Protein AF-A0A2E0PAE5-F1 (afdb_monomer_lite)

Radius of gyration: 18.21 Å; chains: 1; bounding box: 38×26×50 Å

Structure (mmCIF, N/CA/C/O backbone):
data_AF-A0A2E0PAE5-F1
#
_entry.id   AF-A0A2E0PAE5-F1
#
loop_
_atom_site.group_PDB
_atom_site.id
_atom_site.type_symbol
_atom_site.label_atom_id
_atom_site.label_alt_id
_atom_site.label_comp_id
_atom_site.label_asym_id
_atom_site.label_entity_id
_atom_site.label_seq_id
_atom_site.pdbx_PDB_ins_code
_atom_site.Cartn_x
_atom_site.Cartn_y
_atom_site.Cartn_z
_atom_site.occupancy
_atom_site.B_iso_or_equiv
_atom_site.auth_seq_id
_atom_site.auth_comp_id
_atom_site.auth_asym_id
_atom_site.auth_atom_id
_atom_site.pdbx_PDB_model_num
ATOM 1 N N . MET A 1 1 ? 15.266 6.925 -27.582 1.00 58.88 1 MET A N 1
ATOM 2 C CA . MET A 1 1 ? 15.202 5.637 -26.846 1.00 58.88 1 MET A CA 1
ATOM 3 C C . MET A 1 1 ? 15.320 5.775 -25.321 1.00 58.88 1 MET A C 1
ATOM 5 O O . MET A 1 1 ? 14.473 5.238 -24.625 1.00 58.88 1 MET A O 1
ATOM 9 N N . LYS A 1 2 ? 16.298 6.521 -24.769 1.00 65.81 2 LYS A N 1
ATOM 10 C CA . LYS A 1 2 ? 16.470 6.693 -23.301 1.00 65.81 2 LYS A CA 1
ATOM 11 C C . LYS A 1 2 ? 15.292 7.377 -22.577 1.00 65.81 2 LYS A C 1
ATOM 13 O O . LYS A 1 2 ? 14.984 7.014 -21.448 1.00 65.81 2 LYS A O 1
ATOM 18 N N . ILE A 1 3 ? 14.638 8.353 -23.216 1.00 75.44 3 ILE A N 1
ATOM 19 C CA . ILE A 1 3 ? 13.507 9.102 -22.630 1.00 75.44 3 ILE A CA 1
ATOM 20 C C . ILE A 1 3 ? 12.253 8.223 -22.529 1.00 75.44 3 ILE A C 1
ATOM 22 O O . ILE A 1 3 ? 11.632 8.176 -21.475 1.00 75.44 3 ILE A O 1
ATOM 26 N N . GLU A 1 4 ? 11.943 7.467 -23.582 1.00 76.94 4 GLU A N 1
ATOM 27 C CA . GLU A 1 4 ? 10.803 6.538 -23.638 1.00 76.94 4 GLU A CA 1
ATOM 28 C C . GLU A 1 4 ? 10.875 5.462 -22.543 1.00 76.94 4 GLU A C 1
ATOM 30 O O . GLU A 1 4 ? 9.896 5.205 -21.846 1.00 76.94 4 GLU A O 1
ATOM 35 N N . GLN A 1 5 ? 12.059 4.880 -22.317 1.00 75.25 5 GLN A N 1
ATOM 36 C CA . GLN A 1 5 ? 12.243 3.900 -21.242 1.00 75.25 5 GLN A CA 1
ATOM 37 C C . GLN A 1 5 ? 12.105 4.519 -19.849 1.00 75.25 5 GLN A C 1
ATOM 39 O O . GLN A 1 5 ? 11.515 3.912 -18.955 1.00 75.25 5 GLN A O 1
ATOM 44 N N . LYS A 1 6 ? 12.607 5.745 -19.665 1.00 78.44 6 LYS A N 1
ATOM 45 C CA . LYS A 1 6 ? 12.453 6.482 -18.407 1.00 78.44 6 LYS A CA 1
ATOM 46 C C . LYS A 1 6 ? 10.984 6.836 -18.150 1.00 78.44 6 LYS A C 1
ATOM 48 O O . LYS A 1 6 ? 10.529 6.743 -17.016 1.00 78.44 6 LYS A O 1
ATOM 53 N N . LEU A 1 7 ? 10.235 7.171 -19.199 1.00 83.75 7 LEU A N 1
ATOM 54 C CA . LEU A 1 7 ? 8.800 7.437 -19.130 1.00 83.75 7 LEU A CA 1
ATOM 55 C C . LEU A 1 7 ? 8.010 6.175 -18.752 1.00 83.75 7 LEU A C 1
ATOM 57 O O . LEU A 1 7 ? 7.219 6.214 -17.814 1.00 83.75 7 LEU A O 1
ATOM 61 N N . MET A 1 8 ? 8.275 5.037 -19.403 1.00 82.56 8 MET A N 1
ATOM 62 C CA . MET A 1 8 ? 7.661 3.749 -19.045 1.00 82.56 8 MET A CA 1
ATOM 63 C C . MET A 1 8 ? 7.934 3.350 -17.592 1.00 82.56 8 MET A C 1
ATOM 65 O O . MET A 1 8 ? 7.046 2.817 -16.928 1.00 82.56 8 MET A O 1
ATOM 69 N N . PHE A 1 9 ? 9.143 3.609 -17.089 1.00 80.56 9 PHE A N 1
ATOM 70 C CA . PHE A 1 9 ? 9.499 3.349 -15.694 1.00 80.56 9 PHE A CA 1
ATOM 71 C C . PHE A 1 9 ? 8.642 4.171 -14.724 1.00 80.56 9 PHE A C 1
ATOM 73 O O . PHE A 1 9 ? 8.059 3.616 -13.794 1.00 80.56 9 PHE A O 1
ATOM 80 N N . VAL A 1 10 ? 8.501 5.475 -14.980 1.00 85.06 10 VAL A N 1
ATOM 81 C CA . VAL A 1 10 ? 7.661 6.358 -14.157 1.00 85.06 10 VAL A CA 1
ATOM 82 C C . VAL A 1 10 ? 6.197 5.918 -14.202 1.00 85.06 10 VAL A C 1
ATOM 84 O O . VAL A 1 10 ? 5.581 5.789 -13.150 1.00 85.06 10 VAL A O 1
ATOM 87 N N . ILE A 1 11 ? 5.663 5.596 -15.386 1.00 87.12 11 ILE A N 1
ATOM 88 C CA . ILE A 1 11 ? 4.272 5.138 -15.542 1.00 87.12 11 ILE A CA 1
ATOM 89 C C . ILE A 1 11 ? 4.007 3.878 -14.711 1.00 87.12 11 ILE A C 1
ATOM 91 O O . ILE A 1 11 ? 2.992 3.804 -14.021 1.00 87.12 11 ILE A O 1
ATOM 95 N N . LYS A 1 12 ? 4.916 2.897 -14.731 1.00 84.00 12 LYS A N 1
ATOM 96 C CA . LYS A 1 12 ? 4.758 1.654 -13.961 1.00 84.00 12 LYS A CA 1
ATOM 97 C C . LYS A 1 12 ? 4.792 1.885 -12.451 1.00 84.00 12 LYS A C 1
ATOM 99 O O . LYS A 1 12 ? 4.008 1.269 -11.733 1.00 84.00 12 LYS A O 1
ATOM 104 N N . ILE A 1 13 ? 5.648 2.786 -11.968 1.00 87.12 13 ILE A N 1
ATOM 105 C CA . ILE A 1 13 ? 5.678 3.170 -10.549 1.00 87.12 13 ILE A CA 1
ATOM 106 C C . ILE A 1 13 ? 4.388 3.886 -10.159 1.00 87.12 13 ILE A C 1
ATOM 108 O O . ILE A 1 13 ? 3.777 3.526 -9.157 1.00 87.12 13 ILE A O 1
ATOM 112 N N . SER A 1 14 ? 3.938 4.853 -10.961 1.00 88.25 14 SER A N 1
ATOM 113 C CA . SER A 1 14 ? 2.680 5.566 -10.720 1.00 88.25 14 SER A CA 1
ATOM 114 C C . SER A 1 14 ? 1.480 4.620 -10.720 1.00 88.25 14 SER A C 1
ATOM 116 O O . SER A 1 14 ? 0.592 4.750 -9.881 1.00 88.25 14 SER A O 1
ATOM 118 N N . PHE A 1 15 ? 1.468 3.628 -11.611 1.00 88.12 15 PHE A N 1
ATOM 119 C CA . PHE A 1 15 ? 0.430 2.602 -11.640 1.00 88.12 15 PHE A CA 1
ATOM 120 C C . PHE A 1 15 ? 0.478 1.704 -10.397 1.00 88.12 15 PHE A C 1
ATOM 122 O O . PHE A 1 15 ? -0.560 1.419 -9.802 1.00 88.12 15 PHE A O 1
ATOM 129 N N . GLY A 1 16 ? 1.678 1.326 -9.948 1.00 87.50 16 GLY A N 1
ATOM 130 C CA . GLY A 1 16 ? 1.880 0.620 -8.682 1.00 87.50 16 GLY A CA 1
ATOM 131 C C . GLY A 1 16 ? 1.373 1.416 -7.478 1.00 87.50 16 GLY A C 1
ATOM 132 O O . GLY A 1 16 ? 0.678 0.861 -6.630 1.00 87.50 16 GLY A O 1
ATOM 133 N N . ALA A 1 17 ? 1.639 2.724 -7.431 1.00 87.38 17 ALA A N 1
ATOM 134 C CA . ALA A 1 17 ? 1.114 3.620 -6.401 1.00 87.38 17 ALA A CA 1
ATOM 135 C C . ALA A 1 17 ? -0.422 3.655 -6.407 1.00 87.38 17 ALA A C 1
ATOM 137 O O . ALA A 1 17 ? -1.046 3.538 -5.355 1.00 87.38 17 ALA A O 1
ATOM 138 N N . PHE A 1 18 ? -1.032 3.762 -7.591 1.00 89.19 18 PHE A N 1
ATOM 139 C CA . PHE A 1 18 ? -2.485 3.804 -7.751 1.00 89.19 18 PHE A CA 1
ATOM 140 C C . PHE A 1 18 ? -3.160 2.495 -7.320 1.00 89.19 18 PHE A C 1
ATOM 142 O O . PHE A 1 18 ? -4.133 2.518 -6.568 1.00 89.19 18 PHE A O 1
ATOM 149 N N . ILE A 1 19 ? -2.613 1.343 -7.724 1.00 90.50 19 ILE A N 1
ATOM 150 C CA . ILE A 1 19 ? -3.093 0.037 -7.250 1.00 90.50 19 ILE A CA 1
ATOM 151 C C . ILE A 1 19 ? -2.910 -0.073 -5.737 1.00 90.50 19 ILE A C 1
ATOM 153 O O . ILE A 1 19 ? -3.840 -0.474 -5.041 1.00 90.50 19 ILE A O 1
ATOM 157 N N . GLY A 1 20 ? -1.740 0.314 -5.221 1.00 88.94 20 GLY A N 1
ATOM 158 C CA . GLY A 1 20 ? -1.452 0.329 -3.790 1.00 88.94 20 GLY A CA 1
ATOM 159 C C . GLY A 1 20 ? -2.491 1.134 -3.014 1.00 88.94 20 GLY A C 1
ATOM 160 O O . GLY A 1 20 ? -3.041 0.636 -2.039 1.00 88.94 20 GLY A O 1
ATOM 161 N N . PHE A 1 21 ? -2.851 2.326 -3.493 1.00 88.25 21 PHE A N 1
ATOM 162 C CA . PHE A 1 21 ? -3.900 3.153 -2.894 1.00 88.25 21 PHE A CA 1
ATOM 163 C C . PHE A 1 21 ? -5.252 2.429 -2.811 1.00 88.25 21 PHE A C 1
ATOM 165 O O . PHE A 1 21 ? -5.853 2.366 -1.737 1.00 88.25 21 PHE A O 1
ATOM 172 N N . ILE A 1 22 ? -5.713 1.840 -3.921 1.00 90.19 22 ILE A N 1
ATOM 173 C CA . ILE A 1 22 ? -6.988 1.105 -3.970 1.00 90.19 22 ILE A CA 1
ATOM 174 C C . ILE A 1 22 ? -6.961 -0.085 -3.007 1.00 90.19 22 ILE A C 1
ATOM 176 O O . ILE A 1 22 ? -7.896 -0.274 -2.228 1.00 90.19 22 ILE A O 1
ATOM 180 N N . VAL A 1 23 ? -5.878 -0.867 -3.027 1.00 90.12 23 VAL A N 1
ATOM 181 C CA . VAL A 1 23 ? -5.694 -2.019 -2.135 1.00 90.12 23 VAL A CA 1
ATOM 182 C 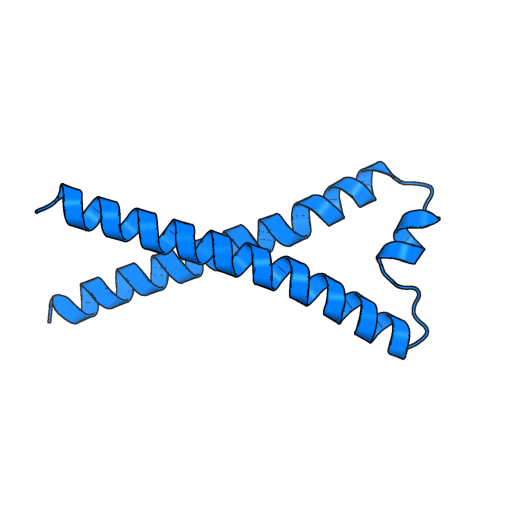C . VAL A 1 23 ? -5.659 -1.577 -0.674 1.00 90.12 23 VAL A C 1
ATOM 184 O O . VAL A 1 23 ? -6.263 -2.240 0.165 1.00 90.12 23 VAL A O 1
ATOM 187 N N . GLY A 1 24 ? -5.019 -0.451 -0.359 1.00 88.19 24 GLY A N 1
ATOM 188 C CA . GLY A 1 24 ? -5.005 0.127 0.984 1.00 88.19 24 GLY A CA 1
ATOM 189 C C . GLY A 1 24 ? -6.407 0.475 1.484 1.00 88.19 24 GLY A C 1
ATOM 190 O O . GLY A 1 24 ? -6.778 0.073 2.586 1.00 88.19 24 GLY A O 1
ATOM 191 N N . ILE A 1 25 ? -7.228 1.141 0.664 1.00 87.44 25 ILE A N 1
ATOM 192 C CA . ILE A 1 25 ? -8.629 1.436 1.017 1.00 87.44 25 ILE A CA 1
ATOM 193 C C . ILE A 1 25 ? -9.423 0.143 1.221 1.00 87.44 25 ILE A C 1
ATOM 195 O O . ILE A 1 25 ? -10.127 -0.002 2.221 1.00 87.44 25 ILE A O 1
ATOM 199 N N . LEU A 1 26 ? -9.297 -0.817 0.303 1.00 90.19 26 LEU A N 1
ATOM 200 C CA . LEU A 1 26 ? -10.039 -2.074 0.380 1.00 90.19 26 LEU A CA 1
ATOM 201 C C . LEU A 1 26 ? -9.638 -2.890 1.618 1.00 90.19 26 LEU A C 1
ATOM 203 O O . LEU A 1 26 ? -10.500 -3.414 2.322 1.00 90.19 26 LEU A O 1
ATOM 207 N N . SER A 1 27 ? -8.342 -2.927 1.934 1.00 86.75 27 SER A N 1
ATOM 208 C CA . SER A 1 27 ? -7.801 -3.612 3.114 1.00 86.75 27 SER A CA 1
ATOM 209 C C . SER A 1 27 ? -8.297 -2.973 4.407 1.00 86.75 27 SER A C 1
ATOM 211 O O . SER A 1 27 ? -8.632 -3.686 5.349 1.00 86.75 27 SER A O 1
ATOM 213 N N . PHE A 1 28 ? -8.426 -1.643 4.444 1.00 84.56 28 PHE A N 1
ATOM 214 C CA . PHE A 1 28 ? -8.998 -0.931 5.585 1.00 84.56 28 PHE A CA 1
ATOM 215 C C . PHE A 1 28 ? -10.474 -1.300 5.818 1.00 84.56 28 PHE A C 1
ATOM 217 O O . PHE A 1 28 ? -10.886 -1.550 6.953 1.00 84.56 28 PHE A O 1
ATOM 224 N N . ILE A 1 29 ? -11.267 -1.404 4.745 1.00 85.06 29 ILE A N 1
ATOM 225 C CA . ILE A 1 29 ? -12.679 -1.823 4.814 1.00 85.06 29 ILE A CA 1
ATOM 226 C C . ILE A 1 29 ? -12.797 -3.273 5.306 1.00 85.06 29 ILE A C 1
ATOM 228 O O . ILE A 1 29 ? -13.613 -3.575 6.184 1.00 85.06 29 ILE A O 1
ATOM 232 N N . VAL A 1 30 ? -11.970 -4.172 4.767 1.00 87.75 30 VAL A N 1
ATOM 233 C CA . VAL A 1 30 ? -11.932 -5.584 5.176 1.00 87.75 30 VAL A CA 1
ATOM 234 C C . VAL A 1 30 ? -11.510 -5.712 6.637 1.00 87.75 30 VAL A C 1
ATOM 236 O O . VAL A 1 30 ? -12.174 -6.415 7.392 1.00 87.75 30 VAL A O 1
ATOM 239 N N . LEU A 1 31 ? -10.481 -4.982 7.074 1.00 85.00 31 LEU A N 1
ATOM 240 C CA . LEU A 1 31 ? -10.036 -4.973 8.468 1.00 85.00 31 LEU A CA 1
ATOM 241 C C . LEU A 1 31 ? -11.164 -4.540 9.411 1.00 85.00 31 LEU A C 1
ATOM 243 O O . LEU A 1 31 ? -11.413 -5.201 10.417 1.00 85.00 31 LEU A O 1
ATOM 247 N N . GLY A 1 32 ? -11.903 -3.485 9.058 1.00 81.19 32 GLY A N 1
ATOM 248 C CA . GLY A 1 32 ? -13.083 -3.073 9.818 1.00 81.19 32 GLY A CA 1
ATOM 249 C C . GLY A 1 32 ? -14.173 -4.148 9.867 1.00 81.19 32 GLY A C 1
ATOM 250 O O . GLY A 1 32 ? -14.805 -4.339 10.905 1.00 81.19 32 GLY A O 1
ATOM 251 N N . SER A 1 33 ? -14.367 -4.891 8.778 1.00 83.62 33 SER A N 1
ATOM 252 C CA . SER A 1 33 ? -15.347 -5.985 8.705 1.00 83.62 33 SER A CA 1
ATOM 253 C C . SER A 1 33 ? -14.940 -7.189 9.562 1.00 83.62 33 SER A C 1
ATOM 255 O O . SER A 1 33 ? -15.779 -7.767 10.256 1.00 83.62 33 SER A O 1
ATOM 257 N N . ILE A 1 34 ? -13.648 -7.529 9.576 1.00 84.62 34 ILE A N 1
ATOM 258 C CA . ILE A 1 34 ? -13.085 -8.585 10.426 1.00 84.62 34 ILE A CA 1
ATOM 259 C C . ILE A 1 34 ? -13.253 -8.211 11.897 1.00 84.62 34 ILE A C 1
ATOM 261 O O . ILE A 1 34 ? -13.816 -8.996 12.652 1.00 84.62 34 ILE A O 1
ATOM 265 N N . LEU A 1 35 ? -12.845 -7.002 12.300 1.00 83.12 35 LEU A N 1
ATOM 266 C CA . LEU A 1 35 ? -12.992 -6.539 13.686 1.00 83.12 35 LEU A CA 1
ATOM 267 C C . LEU A 1 35 ? -14.448 -6.622 14.158 1.00 83.12 35 LEU A C 1
ATOM 269 O O . LEU A 1 35 ? -14.722 -7.183 15.218 1.00 83.12 35 LEU A O 1
ATOM 273 N N . SER A 1 36 ? -15.383 -6.172 13.317 1.00 81.69 36 SER A N 1
ATOM 274 C CA . SER A 1 36 ? -16.818 -6.256 13.597 1.00 81.69 36 SER A CA 1
ATOM 275 C C . SER A 1 36 ? -17.314 -7.687 13.804 1.00 81.69 36 SER A C 1
ATOM 277 O O . SER A 1 36 ? -18.247 -7.891 14.574 1.00 81.69 36 SER A O 1
ATOM 279 N N . SER A 1 37 ? -16.715 -8.668 13.123 1.00 84.19 37 SER A N 1
ATOM 280 C CA . SER A 1 37 ? -17.078 -10.086 13.257 1.00 84.19 37 SER A CA 1
ATOM 281 C C . SER A 1 37 ? -16.625 -10.680 14.594 1.00 84.19 37 SER A C 1
ATOM 283 O O . SER A 1 37 ? -17.215 -11.644 15.069 1.00 84.19 37 SER A O 1
ATOM 285 N N . PHE A 1 38 ? -15.616 -10.080 15.230 1.00 85.75 38 PHE A N 1
ATOM 286 C CA . PHE A 1 38 ? -15.142 -10.438 16.570 1.00 85.75 38 PHE A CA 1
ATOM 287 C C . PHE A 1 38 ? -15.782 -9.591 17.682 1.00 85.75 38 PHE A C 1
ATOM 289 O O . PHE A 1 38 ? -15.289 -9.591 18.808 1.00 85.75 38 PHE A O 1
ATOM 296 N N . SER A 1 39 ? -16.850 -8.842 17.381 1.00 82.06 39 SER A N 1
ATOM 297 C CA . SER A 1 39 ? -17.462 -7.869 18.302 1.00 82.06 39 SER A CA 1
ATOM 298 C C . SER A 1 39 ? -16.485 -6.793 18.796 1.00 82.06 39 SER A C 1
ATOM 300 O O . SER A 1 39 ? -16.736 -6.127 19.800 1.00 82.06 39 SER A O 1
ATOM 302 N N . ILE A 1 40 ? -15.368 -6.605 18.089 1.00 77.06 40 ILE A N 1
ATOM 303 C CA . ILE A 1 40 ? -14.436 -5.511 18.329 1.00 77.06 40 ILE A CA 1
ATOM 304 C C . ILE A 1 40 ? -14.992 -4.307 17.565 1.00 77.06 40 ILE A C 1
ATOM 306 O O . ILE A 1 40 ? -15.294 -4.437 16.371 1.00 77.06 40 ILE A O 1
ATOM 310 N N . PRO A 1 41 ? -15.152 -3.139 18.211 1.00 72.06 41 PRO A N 1
ATOM 311 C CA . PRO A 1 41 ? -15.704 -1.978 17.539 1.00 72.06 41 PRO A CA 1
ATOM 312 C C . PRO A 1 41 ? -14.848 -1.644 16.322 1.00 72.06 41 PRO A C 1
ATOM 314 O O . PRO A 1 41 ? -13.617 -1.754 16.349 1.00 72.06 41 PRO A O 1
ATOM 317 N N . LYS A 1 42 ? -15.503 -1.267 15.225 1.00 73.31 42 LYS A N 1
ATOM 318 C CA . LYS A 1 42 ? -14.788 -0.993 13.978 1.00 73.31 42 LYS A CA 1
ATOM 319 C C . LYS A 1 42 ? -13.784 0.125 14.227 1.00 73.31 42 LYS A C 1
ATOM 321 O O . LYS A 1 42 ? -14.093 1.022 15.012 1.00 73.31 42 LYS A O 1
ATOM 326 N N . PRO A 1 43 ? -12.642 0.148 13.522 1.00 68.56 43 PRO A N 1
ATOM 327 C CA . PRO A 1 43 ? -11.704 1.255 13.620 1.00 68.56 43 PRO A CA 1
ATOM 328 C C . PRO A 1 43 ? -12.449 2.594 13.519 1.00 68.56 43 PRO A C 1
ATOM 330 O O . PRO A 1 43 ? -12.378 3.400 14.432 1.00 68.56 43 PRO A O 1
ATOM 333 N N . THR A 1 44 ? -13.322 2.763 12.522 1.00 67.94 44 THR A N 1
ATOM 334 C CA . THR A 1 44 ? -14.194 3.940 12.349 1.00 67.94 44 THR A CA 1
ATOM 335 C C . THR A 1 44 ? -15.097 4.286 13.541 1.00 67.94 44 THR A C 1
ATOM 337 O O . THR A 1 44 ? -15.351 5.467 13.767 1.00 67.94 44 THR A O 1
ATOM 340 N N . GLU A 1 45 ? -15.575 3.310 14.312 1.00 68.00 45 GLU A N 1
ATOM 341 C CA . GLU A 1 45 ? -16.357 3.544 15.536 1.00 68.00 45 GLU A CA 1
ATOM 342 C C . GLU A 1 45 ? -15.464 3.920 16.716 1.00 68.00 45 GLU A C 1
ATOM 344 O O . GLU A 1 45 ? -15.721 4.936 17.359 1.00 68.00 45 GLU A O 1
ATOM 349 N N . ILE A 1 46 ? -14.373 3.182 16.953 1.00 68.38 46 ILE A N 1
ATOM 350 C CA . ILE A 1 46 ? -13.355 3.537 17.961 1.00 68.38 46 ILE A CA 1
ATOM 351 C C . ILE A 1 46 ? -12.861 4.970 17.712 1.00 68.38 46 ILE A C 1
ATOM 353 O O . ILE A 1 46 ? -12.697 5.768 18.636 1.00 68.38 46 ILE A O 1
ATOM 357 N N . TYR A 1 47 ? -12.686 5.322 16.440 1.00 66.19 47 TYR A N 1
ATOM 358 C CA . TYR A 1 47 ? -12.212 6.623 15.993 1.00 66.19 47 TYR A CA 1
ATOM 359 C C . TYR A 1 47 ? -13.252 7.742 16.126 1.00 66.19 47 TYR A C 1
ATOM 361 O O . TYR A 1 47 ? -12.877 8.896 16.315 1.00 66.19 47 TYR A O 1
ATOM 369 N N . ARG A 1 48 ? -14.555 7.446 16.070 1.00 65.81 48 ARG A N 1
ATOM 370 C CA . ARG A 1 48 ? -15.611 8.466 16.205 1.00 65.81 48 ARG A CA 1
ATOM 371 C C . ARG A 1 48 ? -15.794 8.938 17.649 1.00 65.81 48 ARG A C 1
ATOM 373 O O . ARG A 1 48 ? -16.167 10.091 17.860 1.00 65.81 48 ARG A O 1
ATOM 380 N N . TYR A 1 49 ? -15.530 8.064 18.618 1.00 69.81 49 TYR A N 1
ATOM 381 C CA . TYR A 1 49 ? -15.759 8.324 20.046 1.00 69.81 49 TYR A CA 1
ATOM 382 C C . TYR A 1 49 ? -14.473 8.569 20.852 1.00 69.81 49 TYR A C 1
ATOM 384 O O . TYR A 1 49 ? -14.537 8.846 22.048 1.00 69.81 49 TYR A O 1
ATOM 392 N N . SER A 1 50 ? -13.302 8.506 20.214 1.00 67.12 50 SER A N 1
ATOM 393 C CA . SER A 1 50 ? -12.015 8.806 20.846 1.00 67.12 50 SER A CA 1
ATOM 394 C C . SER A 1 50 ? -11.818 10.313 21.073 1.00 67.12 50 SER A C 1
ATOM 396 O O . SER A 1 50 ? -12.078 11.145 20.202 1.00 67.12 50 SER A O 1
ATOM 398 N N . SER A 1 51 ? -11.291 10.665 22.250 1.00 67.12 51 SER A N 1
ATOM 399 C CA . SER A 1 51 ? -10.916 12.038 22.623 1.00 67.12 51 SER A CA 1
ATOM 400 C C . SER A 1 51 ? -9.728 12.587 21.810 1.00 67.12 51 SER A C 1
ATOM 402 O O . SER A 1 51 ? -9.533 13.802 21.773 1.00 67.12 51 SER A O 1
ATOM 404 N N . GLN A 1 52 ? -8.948 11.733 21.142 1.00 66.44 52 GLN A N 1
ATOM 405 C CA . GLN A 1 52 ? -7.717 12.108 20.438 1.00 66.44 52 GLN A CA 1
ATOM 406 C C . GLN A 1 52 ? -7.911 12.159 18.917 1.00 66.44 52 GLN A C 1
ATOM 408 O O . GLN A 1 52 ? -7.350 11.358 18.171 1.00 66.44 52 GLN A O 1
ATOM 413 N N . LYS A 1 53 ? -8.691 13.135 18.440 1.00 63.59 53 LYS A N 1
ATOM 414 C CA . LYS A 1 53 ? -9.006 13.309 17.008 1.00 63.59 53 LYS A CA 1
ATOM 415 C C . LYS A 1 53 ? -7.781 13.496 16.093 1.00 63.59 53 LYS A C 1
ATOM 417 O O . LYS A 1 53 ? -7.826 13.077 14.943 1.00 63.59 53 LYS A O 1
ATOM 422 N N . SER A 1 54 ? -6.676 14.060 16.586 1.00 66.56 54 SER A N 1
ATOM 423 C CA . SER A 1 54 ? -5.472 14.308 15.770 1.00 66.56 54 SER A CA 1
ATOM 424 C C . SER A 1 54 ? -4.711 13.032 15.388 1.00 66.56 54 SER A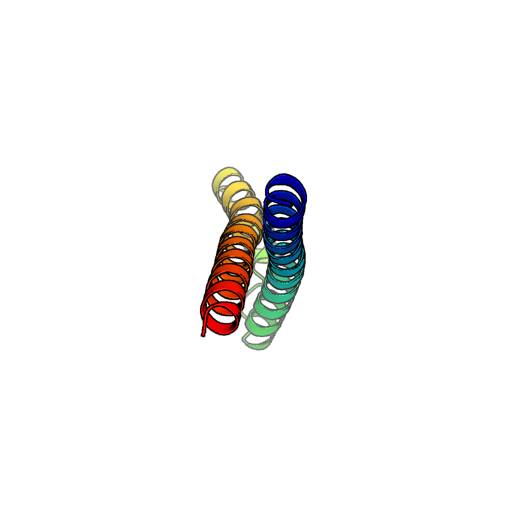 C 1
ATOM 426 O O . SER A 1 54 ? -4.266 12.890 14.251 1.00 66.56 54 SER A O 1
ATOM 428 N N . LEU A 1 55 ? -4.593 12.071 16.310 1.00 65.12 55 LEU A N 1
ATOM 429 C CA . LEU A 1 55 ? -3.936 10.784 16.050 1.00 65.12 55 LEU A CA 1
ATOM 430 C C . LEU A 1 55 ? -4.740 9.938 15.044 1.00 65.12 55 LEU A C 1
ATOM 432 O O . LEU A 1 55 ? -4.190 9.134 14.295 1.00 65.12 55 LEU A O 1
ATOM 436 N N . ILE A 1 56 ? -6.054 10.156 15.019 1.00 63.00 56 ILE A N 1
ATOM 437 C CA . ILE A 1 56 ? 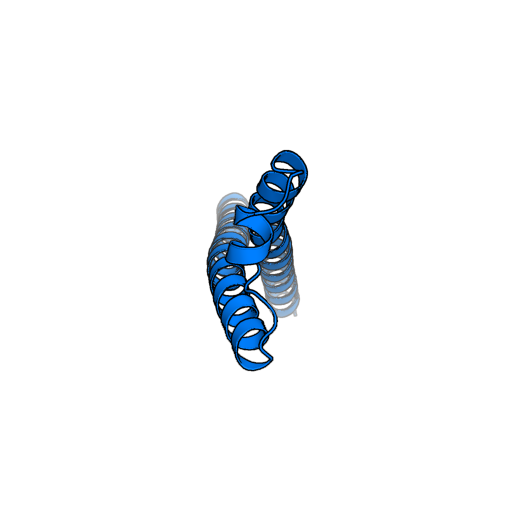-7.027 9.462 14.173 1.00 63.00 56 ILE A CA 1
ATOM 438 C C . ILE A 1 56 ? -6.921 9.915 12.721 1.00 63.00 56 ILE A C 1
ATOM 440 O O . ILE A 1 56 ? -6.820 9.079 11.823 1.00 63.00 56 ILE A O 1
AT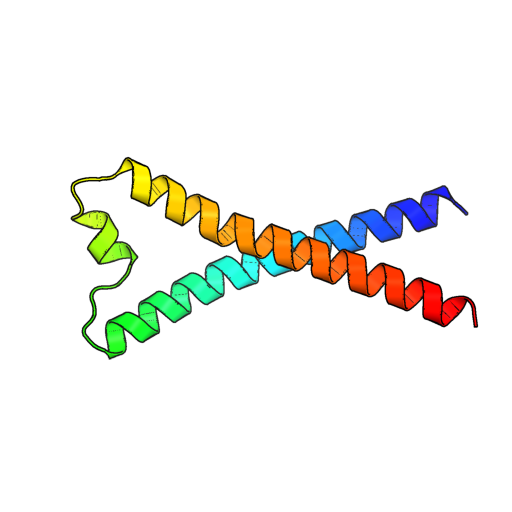OM 444 N N . GLU A 1 57 ? -6.919 11.227 12.488 1.00 68.38 57 GLU A N 1
ATOM 445 C CA . GLU A 1 57 ? -6.703 11.780 11.150 1.00 68.38 57 GLU A CA 1
ATOM 446 C C . GLU A 1 57 ? -5.338 11.365 10.608 1.00 68.38 57 GLU A C 1
ATOM 448 O O . GLU A 1 57 ? -5.231 10.958 9.451 1.00 68.38 57 GLU A O 1
ATOM 453 N N . PHE A 1 58 ? -4.316 11.357 11.469 1.00 71.12 58 PHE A N 1
ATOM 454 C CA . PHE A 1 58 ? -2.998 10.865 11.094 1.00 71.12 58 PHE A CA 1
ATOM 455 C C . PHE A 1 58 ? -3.048 9.410 10.615 1.00 71.12 58 PHE A C 1
ATOM 457 O O . PHE A 1 58 ? -2.526 9.115 9.546 1.00 71.12 58 PHE A O 1
ATOM 464 N N . PHE A 1 59 ? -3.710 8.501 11.337 1.00 72.88 59 PHE A N 1
ATOM 465 C CA . PHE A 1 59 ? -3.754 7.083 10.958 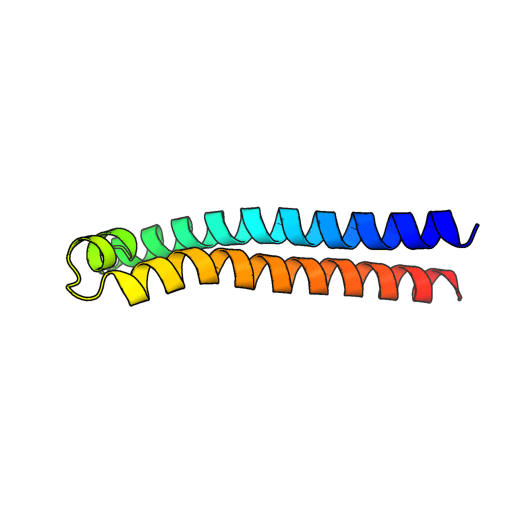1.00 72.88 59 PHE A CA 1
ATOM 466 C C . PHE A 1 59 ? -4.586 6.823 9.691 1.00 72.88 59 PHE A C 1
ATOM 468 O O . PHE A 1 59 ? -4.185 6.024 8.843 1.00 72.88 59 PHE A O 1
ATOM 475 N N . LEU A 1 60 ? -5.715 7.525 9.535 1.00 75.44 60 LEU A N 1
ATOM 476 C CA . LEU A 1 60 ? -6.577 7.443 8.348 1.00 75.44 60 LEU A CA 1
ATOM 477 C C . LEU A 1 60 ? -5.872 7.921 7.079 1.00 75.44 60 LEU A C 1
ATOM 479 O O . LEU A 1 60 ? -6.102 7.368 6.007 1.00 75.44 60 LEU A O 1
ATOM 483 N N . VAL A 1 61 ? -5.008 8.927 7.199 1.00 78.00 61 VAL A N 1
ATOM 484 C CA . VAL A 1 61 ? -4.192 9.426 6.088 1.00 78.00 61 VAL A CA 1
ATOM 485 C C . VAL A 1 61 ? -2.960 8.541 5.881 1.00 78.00 61 VAL A C 1
ATOM 487 O O . VAL A 1 61 ? -2.609 8.218 4.749 1.00 78.00 61 VAL A O 1
ATOM 490 N N . PHE A 1 62 ? -2.326 8.082 6.960 1.00 82.44 62 PHE A N 1
ATOM 491 C CA . PHE A 1 62 ? -1.099 7.290 6.906 1.00 82.44 62 PHE A CA 1
ATOM 492 C C . PHE A 1 62 ? -1.308 5.908 6.284 1.00 82.44 62 PHE A C 1
ATOM 494 O O . PHE A 1 62 ? -0.467 5.458 5.511 1.00 82.44 62 PHE A O 1
ATOM 501 N N . TYR A 1 63 ? -2.425 5.238 6.575 1.00 82.25 63 TYR A N 1
ATOM 502 C CA . TYR A 1 63 ? -2.693 3.886 6.081 1.00 82.25 63 TYR A CA 1
ATOM 503 C C . TYR A 1 63 ? -2.682 3.792 4.540 1.00 82.25 63 TYR A C 1
ATOM 505 O O . TYR A 1 63 ? -1.858 3.051 4.002 1.00 82.25 63 TYR A O 1
ATOM 513 N N . PRO A 1 64 ? -3.486 4.566 3.784 1.00 81.88 64 PRO A N 1
ATOM 514 C CA . PRO A 1 64 ? -3.409 4.555 2.324 1.00 81.88 64 PRO A CA 1
ATOM 515 C C . PRO A 1 64 ? -2.049 5.038 1.797 1.00 81.88 64 PRO A C 1
ATOM 517 O O . PRO A 1 64 ? -1.588 4.526 0.779 1.00 81.88 64 PRO A O 1
ATOM 520 N N . ILE A 1 65 ? -1.362 5.956 2.491 1.00 85.56 65 ILE A N 1
ATOM 521 C CA . ILE A 1 65 ? -0.009 6.398 2.108 1.00 85.56 65 ILE A CA 1
ATOM 522 C C . ILE A 1 65 ? 1.007 5.259 2.212 1.00 85.56 65 ILE A C 1
ATOM 524 O O . ILE A 1 65 ? 1.791 5.059 1.284 1.00 85.56 65 ILE A O 1
ATOM 528 N N . ALA A 1 66 ? 0.980 4.474 3.287 1.00 88.00 66 ALA A N 1
ATOM 529 C CA . ALA A 1 66 ? 1.863 3.324 3.444 1.00 88.00 66 ALA A CA 1
ATOM 530 C C . ALA A 1 66 ? 1.664 2.319 2.299 1.00 88.00 66 ALA A C 1
ATOM 532 O O . ALA A 1 66 ? 2.634 1.888 1.675 1.00 88.00 66 ALA A O 1
ATOM 533 N N . PHE A 1 67 ? 0.413 2.015 1.947 1.00 88.06 67 PHE A N 1
ATOM 534 C CA . PHE A 1 67 ? 0.109 1.127 0.823 1.00 88.06 67 PHE A CA 1
ATOM 535 C C . PHE A 1 67 ? 0.509 1.714 -0.541 1.00 88.06 67 PHE A C 1
ATOM 537 O O . PHE A 1 67 ? 0.962 0.966 -1.408 1.00 88.06 67 PHE A O 1
ATOM 544 N N . MET A 1 68 ? 0.425 3.036 -0.734 1.00 87.56 68 MET A N 1
ATOM 545 C CA . MET A 1 68 ? 0.971 3.702 -1.926 1.00 87.56 68 MET A CA 1
ATOM 546 C C . MET A 1 68 ? 2.490 3.543 -2.029 1.00 87.56 68 MET A C 1
ATOM 548 O O . MET A 1 68 ? 3.001 3.276 -3.118 1.00 87.56 68 MET A O 1
ATOM 552 N N . ILE A 1 69 ? 3.218 3.671 -0.915 1.00 89.12 69 ILE A N 1
ATOM 553 C CA . ILE A 1 69 ? 4.675 3.474 -0.875 1.00 89.12 69 ILE A CA 1
ATOM 554 C C . ILE A 1 69 ? 5.015 2.023 -1.232 1.00 89.12 69 ILE A C 1
ATOM 556 O O . ILE A 1 69 ? 5.823 1.795 -2.132 1.00 89.12 69 ILE A O 1
ATOM 560 N N . PHE A 1 70 ? 4.352 1.043 -0.611 1.00 90.38 70 PHE A N 1
ATOM 561 C CA . PHE A 1 70 ? 4.553 -0.374 -0.937 1.00 90.38 70 PHE A CA 1
ATOM 562 C C . PHE A 1 70 ? 4.228 -0.689 -2.403 1.00 90.38 70 PHE A C 1
ATOM 564 O O . PHE A 1 70 ? 5.018 -1.354 -3.073 1.00 90.38 70 PHE A O 1
ATOM 571 N N . GLY A 1 71 ? 3.116 -0.170 -2.930 1.00 86.81 71 GLY A N 1
ATOM 572 C CA . GLY A 1 71 ? 2.739 -0.341 -4.335 1.00 86.81 71 GLY A CA 1
ATOM 573 C C . GLY A 1 71 ? 3.747 0.284 -5.304 1.00 86.81 71 GLY A C 1
ATOM 574 O O . GLY A 1 71 ? 4.087 -0.316 -6.324 1.00 86.81 71 GLY A O 1
ATOM 575 N N . SER A 1 72 ? 4.295 1.451 -4.957 1.00 84.19 72 SER A N 1
ATOM 576 C CA . SER A 1 72 ? 5.346 2.125 -5.732 1.00 84.19 72 SER A CA 1
ATOM 577 C C . SER A 1 72 ? 6.643 1.317 -5.760 1.00 84.19 72 SER A C 1
ATOM 579 O O . SER A 1 72 ? 7.242 1.150 -6.824 1.00 84.19 72 SER A O 1
ATOM 581 N N . ILE A 1 73 ? 7.059 0.778 -4.608 1.00 88.69 73 ILE A N 1
ATOM 582 C CA . ILE A 1 73 ? 8.241 -0.087 -4.494 1.00 88.69 73 ILE A CA 1
ATOM 583 C C . ILE A 1 73 ? 8.037 -1.354 -5.326 1.00 88.69 73 ILE A C 1
ATOM 585 O O . ILE A 1 73 ? 8.898 -1.690 -6.134 1.00 88.69 73 ILE A O 1
ATOM 589 N N . ALA A 1 74 ? 6.883 -2.014 -5.205 1.00 86.19 74 ALA A N 1
ATOM 590 C CA . ALA A 1 74 ? 6.568 -3.212 -5.979 1.00 86.19 74 ALA A CA 1
ATOM 591 C C . ALA A 1 74 ? 6.593 -2.945 -7.495 1.00 86.19 74 ALA A C 1
ATOM 593 O O . ALA A 1 74 ? 7.211 -3.706 -8.242 1.00 86.19 74 ALA A O 1
ATOM 594 N N . GLY A 1 75 ? 5.992 -1.840 -7.954 1.00 82.88 75 GLY A N 1
ATOM 595 C CA . GLY A 1 75 ? 6.027 -1.421 -9.361 1.00 82.88 75 GLY A CA 1
ATOM 596 C C . GLY A 1 75 ? 7.440 -1.090 -9.860 1.00 82.88 75 GLY A C 1
ATOM 597 O O . GLY A 1 75 ? 7.809 -1.445 -10.986 1.00 82.88 75 GLY A O 1
ATOM 598 N N . GLY A 1 76 ? 8.261 -0.468 -9.009 1.00 83.31 76 GLY A N 1
ATOM 599 C CA . GLY A 1 76 ? 9.673 -0.194 -9.279 1.00 83.31 76 GLY A CA 1
ATOM 600 C C . GLY A 1 76 ? 10.508 -1.472 -9.393 1.00 83.31 76 GLY A C 1
ATOM 601 O O . GLY A 1 76 ? 11.206 -1.656 -10.391 1.00 83.31 76 GLY A O 1
ATOM 602 N N . CYS A 1 77 ? 10.379 -2.389 -8.428 1.00 84.44 77 CYS A N 1
ATOM 603 C CA . CYS A 1 77 ? 11.043 -3.694 -8.433 1.00 84.44 77 CYS A CA 1
ATOM 604 C C . CYS A 1 77 ? 10.663 -4.511 -9.670 1.00 84.44 77 CYS A C 1
ATOM 606 O O . CYS A 1 77 ? 11.551 -4.966 -10.386 1.00 84.44 77 CYS A O 1
ATOM 608 N N . LEU A 1 78 ? 9.368 -4.635 -9.982 1.00 81.50 78 LEU A N 1
ATOM 609 C CA . LEU A 1 78 ? 8.891 -5.331 -11.185 1.00 81.50 78 LEU A CA 1
ATOM 610 C C . LEU A 1 78 ? 9.534 -4.783 -12.460 1.00 81.50 78 LEU A C 1
ATOM 612 O O . LEU A 1 78 ? 9.888 -5.547 -13.354 1.00 81.50 78 LEU A O 1
ATOM 616 N N . THR A 1 79 ? 9.710 -3.466 -12.548 1.00 80.44 79 THR A N 1
ATOM 617 C CA . TH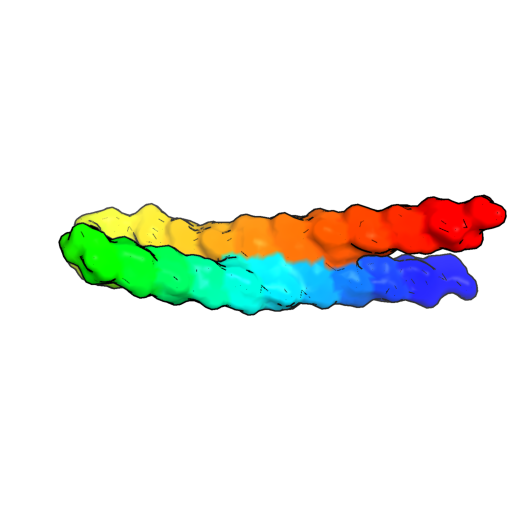R A 1 79 ? 10.330 -2.842 -13.720 1.00 80.44 79 THR A CA 1
ATOM 618 C C . THR A 1 79 ? 11.835 -3.102 -13.785 1.00 80.44 79 THR A C 1
ATOM 620 O O . THR A 1 79 ? 12.357 -3.345 -14.872 1.00 80.44 79 THR A O 1
ATOM 623 N N . ALA A 1 80 ? 12.528 -3.105 -12.642 1.00 78.06 80 ALA A N 1
ATOM 624 C CA . ALA A 1 80 ? 13.943 -3.464 -12.566 1.00 78.06 80 ALA A CA 1
ATOM 625 C C . ALA A 1 80 ? 14.179 -4.924 -12.990 1.00 78.06 80 ALA A C 1
ATOM 627 O O . ALA A 1 80 ? 15.009 -5.173 -13.862 1.00 78.06 80 ALA A O 1
ATOM 628 N N . PHE A 1 81 ? 13.383 -5.864 -12.470 1.00 79.56 81 PHE A N 1
ATOM 629 C CA . PHE A 1 81 ? 13.455 -7.279 -12.850 1.00 79.56 81 PHE A CA 1
ATOM 630 C C . PHE A 1 81 ? 13.187 -7.498 -14.344 1.00 79.56 81 PHE A C 1
ATOM 632 O O . PHE A 1 81 ? 13.938 -8.214 -14.999 1.00 79.56 81 PHE A O 1
ATOM 639 N N . HIS A 1 82 ? 12.176 -6.836 -14.915 1.00 75.19 82 HIS A N 1
ATOM 640 C CA . HIS A 1 82 ? 11.851 -6.970 -16.341 1.00 75.19 82 HIS A CA 1
ATOM 641 C C . HIS A 1 82 ? 12.978 -6.462 -17.259 1.00 75.19 82 HIS A C 1
ATOM 643 O O . HIS A 1 82 ? 13.176 -6.986 -18.351 1.00 75.19 82 HIS A O 1
ATOM 649 N N . ASN A 1 83 ? 13.717 -5.434 -16.829 1.00 71.50 83 ASN A N 1
ATOM 650 C CA . ASN A 1 83 ? 14.860 -4.914 -17.580 1.00 71.50 83 ASN A CA 1
ATOM 651 C C . ASN A 1 83 ? 16.100 -5.810 -17.452 1.00 71.50 83 ASN A C 1
ATOM 653 O O . ASN A 1 83 ? 16.849 -5.931 -18.421 1.00 71.50 83 ASN A O 1
ATOM 657 N N . MET A 1 84 ? 16.301 -6.454 -16.296 1.00 70.25 84 MET A N 1
ATOM 658 C CA . MET A 1 84 ? 17.361 -7.454 -16.122 1.00 70.25 84 MET A CA 1
ATOM 659 C C . MET A 1 84 ? 17.099 -8.676 -17.008 1.00 70.25 84 MET A C 1
ATOM 661 O O . MET A 1 84 ? 17.982 -9.087 -17.744 1.00 70.25 84 MET A O 1
ATOM 665 N N . GLN A 1 85 ? 15.856 -9.161 -17.052 1.00 63.47 85 GLN A N 1
ATOM 666 C CA . GLN A 1 85 ? 15.466 -10.329 -17.851 1.00 63.47 85 GLN A CA 1
ATOM 667 C C . GLN A 1 85 ? 15.525 -10.105 -19.373 1.00 63.47 85 GLN A C 1
ATOM 669 O O . GLN A 1 85 ? 15.502 -11.060 -20.136 1.00 63.47 85 GLN A O 1
ATOM 674 N N . LYS A 1 86 ? 15.559 -8.845 -19.824 1.00 58.34 86 LYS A N 1
ATOM 675 C CA . LYS A 1 86 ? 15.690 -8.470 -21.243 1.00 58.34 86 LYS A CA 1
ATOM 676 C C . LYS A 1 86 ? 17.147 -8.222 -21.665 1.00 58.34 86 LYS A C 1
ATOM 678 O O . LYS A 1 86 ? 17.389 -7.925 -22.831 1.00 58.34 86 LYS A O 1
ATOM 683 N N . SER A 1 87 ? 18.075 -8.236 -20.705 1.00 56.50 87 SER A N 1
ATOM 684 C CA . SER A 1 87 ? 19.509 -8.022 -20.934 1.00 56.50 87 SER A CA 1
ATOM 685 C C . SER A 1 87 ? 20.313 -9.329 -20.997 1.00 56.50 87 SER A C 1
ATOM 687 O O . SER A 1 87 ? 21.488 -9.263 -21.352 1.00 56.50 87 SER A O 1
ATOM 689 N N . ASP A 1 88 ? 19.680 -10.466 -20.685 1.00 48.03 88 ASP A N 1
ATOM 690 C CA . ASP A 1 88 ? 20.132 -11.823 -21.033 1.00 48.03 88 ASP A CA 1
ATOM 691 C C . ASP A 1 88 ? 19.564 -12.233 -22.405 1.00 48.03 88 ASP A C 1
ATOM 693 O O . ASP A 1 88 ? 20.267 -12.956 -23.148 1.00 48.03 88 ASP A O 1
#

Secondary structure (DSSP, 8-state):
-HHHHHHHHHHHHHHHHHHHHHHHHHHHHHHHHHHHHTTPPPHHHHHHH-S-HHHHHHHHHHHHHHHHHHHHHHHHHHHHHHHHTT--

pLDDT: mean 78.72, std 9.6, range [48.03, 90.5]

Foldseek 3Di:
DVVVLVVVLVVLLVVLLVVLLVVLVVVLVVQQVVCVVVVRHGLVRCQVPDPCVPVSVVCVVVRSVVSSVVSSVVSNVVSVVVVVVVVD

Sequence (88 aa):
MKIEQKLMFVIKISFGAFIGFIVGILSFIVLGSILSSFSIPKPTEIYRYSSQKSLIEFFLVFYPIAFMIFGSIAGGCLTAFHNMQKSD